Protein AF-A0A1Y4UJX5-F1 (afdb_monomer_lite)

Secondary structure (DSSP, 8-state):
----SHHHHHHHHHHHHHHHHHHHHHHHHHHHHHHHHHHHHHHHHHHHHHHHHHHHHHHHHHTTT-GGGGGGTS-EEEETTEEEEEE-TTS-B--TTT-SEEEEEEEEEETTEEEEEEEEEETT-SS-SEEEEEE-

Sequence (136 aa):
MSKKNNSSLLFLTELMGVVLIFSICAAISVNIFTNAYEKSVKSSVNTAITIESENIIQCLKYSDGNTDILSQYYNVSKENGNLILYFNENINPSNYKTSKYHAEISENKEDNISVFSINFFENEITEPVYSIKTGI

pLDDT: mean 85.87, std 9.75, range [39.72, 96.69]

Radius of gyration: 27.65 Å; chains: 1; bounding box: 65×26×90 Å

Foldseek 3Di:
DDDPDDVVVVVVVVVVVVVVVVVVVVVVVVVVVVVVVVVVLVVQQLVLVVVVVVVQVVQCVVVVNPPVSVVVQADWDADPNWTKGFAASNRHHDDPVRGQKIWTWHWDDDPNWTKIKIFIDGPVDPHGPDIDIDTD

Structure (mmCIF, N/CA/C/O backbone):
data_AF-A0A1Y4UJX5-F1
#
_entry.id   AF-A0A1Y4UJX5-F1
#
loop_
_atom_site.group_PDB
_atom_site.id
_atom_site.type_symbol
_atom_site.label_atom_id
_atom_site.label_alt_id
_atom_site.label_comp_id
_atom_site.label_asym_id
_atom_site.label_entity_id
_atom_site.label_seq_id
_atom_site.pdbx_PDB_ins_code
_atom_site.Cartn_x
_atom_site.Cartn_y
_atom_site.Cartn_z
_atom_site.occupancy
_atom_site.B_iso_or_equiv
_atom_site.auth_seq_id
_atom_site.auth_comp_id
_atom_site.auth_asym_id
_atom_site.auth_atom_id
_atom_site.pdbx_PDB_model_num
ATOM 1 N N . MET A 1 1 ? 44.897 5.233 -62.592 1.00 39.72 1 MET A N 1
ATOM 2 C CA . MET A 1 1 ? 45.135 5.511 -61.157 1.00 39.72 1 MET A CA 1
ATOM 3 C C . MET A 1 1 ? 43.780 5.797 -60.512 1.00 39.72 1 MET A C 1
ATOM 5 O O . MET A 1 1 ? 43.217 6.860 -60.735 1.00 39.72 1 MET A O 1
ATOM 9 N N . SER A 1 2 ? 43.170 4.788 -59.880 1.00 44.47 2 SER A N 1
ATOM 10 C CA . SER A 1 2 ? 41.768 4.822 -59.432 1.00 44.47 2 SER A CA 1
ATOM 11 C C . SER A 1 2 ? 41.636 5.596 -58.119 1.00 44.47 2 SER A C 1
ATOM 13 O O . SER A 1 2 ? 42.121 5.154 -57.083 1.00 44.47 2 SER A O 1
ATOM 15 N N . LYS A 1 3 ? 40.990 6.763 -58.168 1.00 51.97 3 LYS A N 1
ATOM 16 C CA . LYS A 1 3 ? 40.663 7.602 -57.008 1.00 51.97 3 LYS A CA 1
ATOM 17 C C . LYS A 1 3 ? 39.138 7.603 -56.849 1.00 51.97 3 LYS A C 1
ATOM 19 O O . LYS A 1 3 ? 38.491 8.572 -57.222 1.00 51.97 3 LYS A O 1
ATOM 24 N N . LYS A 1 4 ? 38.540 6.485 -56.406 1.00 53.88 4 LYS A N 1
ATOM 25 C CA . LYS A 1 4 ? 37.067 6.395 -56.264 1.00 53.88 4 LYS A CA 1
ATOM 26 C C . LYS A 1 4 ? 36.520 5.533 -55.109 1.00 53.88 4 LYS A C 1
ATOM 28 O O . LYS A 1 4 ? 35.361 5.161 -55.174 1.00 53.88 4 LYS A O 1
ATOM 33 N N . ASN A 1 5 ? 37.284 5.255 -54.044 1.00 54.47 5 ASN A N 1
ATOM 34 C CA . ASN A 1 5 ? 36.783 4.425 -52.922 1.00 54.47 5 ASN A CA 1
ATOM 35 C C . ASN A 1 5 ? 36.845 5.051 -51.511 1.00 54.47 5 ASN A C 1
ATOM 37 O O . ASN A 1 5 ? 36.291 4.469 -50.585 1.00 54.47 5 ASN A O 1
ATOM 41 N N . ASN A 1 6 ? 37.447 6.231 -51.310 1.00 58.50 6 ASN A N 1
ATOM 42 C CA . ASN A 1 6 ? 37.620 6.774 -49.948 1.00 58.50 6 ASN A CA 1
ATOM 43 C C . ASN A 1 6 ? 36.394 7.528 -49.397 1.00 58.50 6 ASN A C 1
ATOM 45 O O . ASN A 1 6 ? 36.201 7.545 -48.186 1.00 58.50 6 ASN A O 1
ATOM 49 N N . SER A 1 7 ? 35.554 8.135 -50.245 1.00 63.06 7 SER A N 1
ATOM 50 C CA . SER A 1 7 ? 34.386 8.909 -49.785 1.00 63.06 7 SER A CA 1
ATOM 51 C C . SER A 1 7 ? 33.249 8.022 -49.267 1.00 63.06 7 SER A C 1
ATOM 53 O O . SER A 1 7 ? 32.626 8.355 -48.266 1.00 63.06 7 SER A O 1
ATOM 55 N N . SER A 1 8 ? 33.005 6.873 -49.904 1.00 71.44 8 SER A N 1
ATOM 56 C CA . SER A 1 8 ? 31.986 5.910 -49.462 1.00 71.44 8 SER A CA 1
ATOM 57 C C . SER A 1 8 ? 32.373 5.193 -48.167 1.00 71.44 8 SER A C 1
ATOM 59 O O . SER A 1 8 ? 31.497 4.903 -47.361 1.00 71.44 8 SER A O 1
ATOM 61 N N . LEU A 1 9 ? 33.670 4.945 -47.940 1.00 72.50 9 LEU A N 1
ATOM 62 C CA . LEU A 1 9 ? 34.157 4.350 -46.693 1.00 72.50 9 LEU A CA 1
ATOM 63 C C . LEU A 1 9 ? 33.996 5.322 -45.512 1.00 72.50 9 LEU A C 1
ATOM 65 O O . LEU A 1 9 ? 33.509 4.921 -44.461 1.00 72.50 9 LEU A O 1
ATOM 69 N N . LEU A 1 10 ? 34.337 6.603 -45.714 1.00 81.50 10 LEU A N 1
ATOM 70 C CA . LEU A 1 10 ? 34.156 7.661 -44.711 1.00 81.50 10 LEU A CA 1
ATOM 71 C C . LEU A 1 10 ? 32.679 7.863 -44.350 1.00 81.50 10 LEU A C 1
ATOM 73 O O . LEU A 1 10 ? 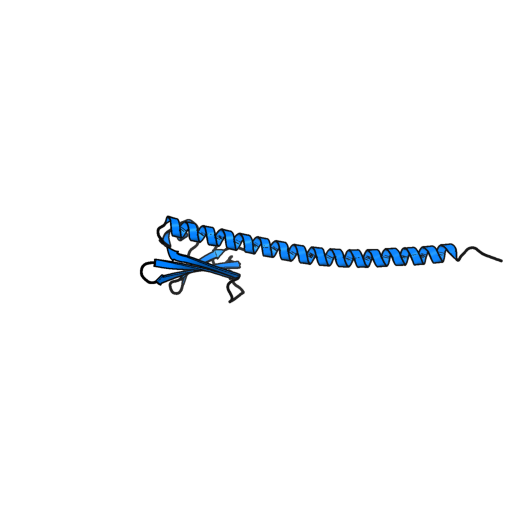32.336 7.895 -43.169 1.00 81.50 10 LEU A O 1
ATOM 77 N N . PHE A 1 11 ? 31.802 7.907 -45.355 1.00 85.25 11 PHE A N 1
ATOM 78 C CA . PHE A 1 11 ? 30.359 7.994 -45.138 1.00 85.25 11 PHE A CA 1
ATOM 79 C C . PHE A 1 11 ? 29.817 6.792 -44.353 1.00 85.25 11 PHE A C 1
ATOM 81 O O . PHE A 1 11 ? 29.014 6.958 -43.438 1.00 85.25 11 PHE A O 1
ATOM 88 N N . LEU A 1 12 ? 30.279 5.577 -44.669 1.00 87.12 12 LEU A N 1
ATOM 89 C CA . LEU A 1 12 ? 29.848 4.377 -43.957 1.00 87.12 12 LEU A CA 1
ATOM 90 C C . LEU A 1 12 ? 30.291 4.406 -42.488 1.00 87.12 12 LEU A C 1
ATOM 92 O O . LEU A 1 12 ? 29.488 4.102 -41.612 1.00 87.12 12 LEU A O 1
ATOM 96 N N . THR A 1 13 ? 31.529 4.823 -42.202 1.00 90.62 13 THR A N 1
ATOM 97 C CA . THR A 1 13 ? 32.011 4.948 -40.817 1.00 90.62 13 THR A CA 1
ATOM 98 C C . THR A 1 13 ? 31.270 6.021 -40.023 1.00 90.62 13 THR A C 1
ATOM 100 O O . THR A 1 13 ? 30.988 5.819 -38.844 1.00 90.62 13 THR A O 1
ATOM 103 N N . GLU A 1 14 ? 30.905 7.133 -40.663 1.00 89.50 14 GLU A N 1
ATOM 104 C CA . GLU A 1 14 ? 30.120 8.199 -40.039 1.00 89.50 14 GLU A CA 1
ATOM 105 C C . GLU A 1 14 ? 28.698 7.722 -39.728 1.00 89.50 14 GLU A C 1
ATOM 107 O O . GLU A 1 14 ? 28.231 7.858 -38.598 1.00 89.50 14 GLU A O 1
ATOM 112 N N . LEU A 1 15 ? 28.046 7.063 -40.689 1.00 92.50 15 LEU A N 1
ATOM 113 C CA . LEU A 1 15 ? 26.723 6.476 -40.496 1.00 92.50 15 LEU A CA 1
ATOM 114 C C . LEU A 1 15 ? 26.728 5.429 -39.374 1.00 92.50 15 LEU A C 1
ATOM 116 O O . LEU A 1 15 ? 25.836 5.433 -38.530 1.00 92.50 15 LEU A O 1
ATOM 120 N N . MET A 1 16 ? 27.745 4.563 -39.322 1.00 92.75 16 MET A N 1
ATOM 121 C CA . MET A 1 16 ? 27.905 3.593 -38.233 1.00 92.75 16 MET A CA 1
ATOM 122 C C . MET A 1 16 ? 28.066 4.285 -36.875 1.00 92.75 16 MET A C 1
ATOM 124 O O . MET A 1 16 ? 27.450 3.854 -35.902 1.00 92.75 16 MET A O 1
ATOM 128 N N . GLY A 1 17 ? 28.840 5.373 -36.810 1.00 92.12 17 GLY A N 1
ATOM 129 C CA . GLY A 1 17 ? 28.982 6.187 -35.601 1.00 92.12 17 GLY A CA 1
ATOM 130 C C . GLY A 1 17 ? 27.656 6.801 -35.145 1.00 92.12 17 GLY A C 1
ATOM 131 O O . GLY A 1 17 ? 27.304 6.700 -33.971 1.00 92.12 17 GLY A O 1
ATOM 132 N N . VAL A 1 18 ? 26.879 7.368 -36.072 1.00 95.31 18 VAL A N 1
ATOM 133 C CA . VAL A 1 18 ? 25.554 7.944 -35.783 1.00 95.31 18 VAL A CA 1
ATOM 134 C C . VAL A 1 18 ? 24.580 6.878 -35.286 1.00 95.31 18 VAL A C 1
ATOM 136 O O . VAL A 1 18 ? 23.908 7.089 -34.278 1.00 95.31 18 VAL A O 1
ATOM 139 N N . VAL A 1 19 ? 24.525 5.717 -35.944 1.00 95.12 19 VAL A N 1
ATOM 140 C CA . VAL A 1 19 ? 23.659 4.603 -35.527 1.00 95.12 19 VAL A CA 1
ATOM 141 C C . VAL A 1 19 ? 24.060 4.086 -34.145 1.00 95.12 19 VAL A C 1
ATOM 143 O O . VAL A 1 19 ? 23.189 3.793 -33.329 1.00 95.12 19 VAL A O 1
ATOM 146 N N . LEU A 1 20 ? 25.359 4.021 -33.846 1.00 95.81 20 LEU A N 1
ATOM 147 C CA . LEU A 1 20 ? 25.856 3.592 -32.542 1.00 95.81 20 LEU A CA 1
ATOM 148 C C . LEU A 1 20 ? 25.460 4.572 -31.432 1.00 95.81 20 LEU A C 1
ATOM 150 O O . LEU A 1 20 ? 24.930 4.148 -30.406 1.00 95.81 20 LEU A O 1
ATOM 154 N N . ILE A 1 21 ? 25.640 5.877 -31.651 1.00 95.69 21 ILE A N 1
ATOM 155 C CA . ILE A 1 21 ? 25.206 6.909 -30.697 1.00 95.69 21 ILE A CA 1
ATOM 156 C C . ILE A 1 21 ? 23.688 6.846 -30.507 1.00 95.69 21 ILE A C 1
ATOM 158 O O . ILE A 1 21 ? 23.214 6.826 -29.373 1.00 95.69 21 ILE A O 1
ATOM 162 N N . PHE A 1 22 ? 22.926 6.739 -31.597 1.00 95.88 22 PHE A N 1
ATOM 163 C CA . PHE A 1 22 ? 21.471 6.626 -31.537 1.00 95.88 22 PHE A CA 1
ATOM 164 C C . PHE A 1 22 ? 21.023 5.389 -30.749 1.00 95.88 22 PHE A C 1
ATOM 166 O O . PHE A 1 22 ? 20.137 5.488 -29.903 1.00 95.88 22 PHE A O 1
ATOM 173 N N . SER A 1 23 ? 21.675 4.242 -30.960 1.00 96.69 23 SER A N 1
ATOM 174 C CA . SER A 1 23 ? 21.393 3.009 -30.222 1.00 96.69 23 SER A CA 1
ATOM 175 C C . SER A 1 23 ? 21.677 3.151 -28.725 1.00 96.69 23 SER A C 1
ATOM 177 O O . SER A 1 23 ? 20.896 2.658 -27.911 1.00 96.69 23 SER A O 1
ATOM 179 N N . ILE A 1 24 ? 22.767 3.824 -28.345 1.00 96.06 24 ILE A N 1
ATOM 180 C CA . ILE A 1 24 ? 23.099 4.082 -26.936 1.00 96.06 24 ILE A CA 1
ATOM 181 C C . ILE A 1 24 ? 22.053 5.007 -26.311 1.00 96.06 24 ILE A C 1
ATOM 183 O O . ILE A 1 24 ? 21.523 4.703 -25.243 1.00 96.06 24 ILE A O 1
ATOM 187 N N . CYS A 1 25 ? 21.709 6.106 -26.987 1.00 95.25 25 CYS A N 1
ATOM 188 C CA . CYS A 1 25 ? 20.676 7.028 -26.521 1.00 95.25 25 CYS A CA 1
ATOM 189 C C . CYS A 1 25 ? 19.327 6.320 -26.347 1.00 95.25 25 CYS A C 1
ATOM 191 O O . CYS A 1 25 ? 18.702 6.474 -25.302 1.00 95.25 25 CYS A O 1
ATOM 193 N N . ALA A 1 26 ? 18.914 5.491 -27.310 1.00 95.62 26 ALA A N 1
ATOM 194 C CA . ALA A 1 26 ? 17.678 4.718 -27.222 1.00 95.62 26 ALA A CA 1
ATOM 195 C C . ALA A 1 26 ? 17.679 3.774 -26.008 1.00 95.62 26 ALA A C 1
ATOM 197 O O . ALA A 1 26 ? 16.710 3.748 -25.250 1.00 95.62 26 ALA A O 1
ATOM 198 N N . ALA A 1 27 ? 18.778 3.050 -25.772 1.00 95.38 27 ALA A N 1
ATOM 199 C CA . ALA A 1 27 ? 18.902 2.166 -24.615 1.00 95.38 27 ALA A CA 1
ATOM 200 C C . ALA A 1 27 ? 18.810 2.933 -23.284 1.00 95.38 27 ALA A C 1
ATOM 202 O O . ALA A 1 27 ? 18.128 2.490 -22.358 1.00 95.38 27 ALA A O 1
ATOM 203 N N . ILE A 1 28 ? 19.449 4.102 -23.186 1.00 95.06 28 ILE A N 1
ATOM 204 C CA . ILE A 1 28 ? 19.371 4.964 -21.998 1.00 95.06 28 ILE A CA 1
ATOM 205 C C . ILE A 1 28 ? 17.934 5.453 -21.788 1.00 95.06 28 ILE A C 1
ATOM 207 O O . ILE A 1 28 ? 17.410 5.354 -20.679 1.00 95.06 28 ILE A O 1
ATOM 211 N N . SER A 1 29 ? 17.274 5.939 -22.841 1.00 93.75 29 SER A N 1
ATOM 212 C CA . SER A 1 29 ? 15.899 6.436 -22.762 1.00 93.75 29 SER A CA 1
ATOM 213 C C . SER A 1 29 ? 14.913 5.358 -22.320 1.00 93.75 29 SER A C 1
ATOM 215 O O . SER A 1 29 ? 14.072 5.637 -21.471 1.00 93.75 29 SER A O 1
ATOM 217 N N . VAL A 1 30 ? 15.038 4.128 -22.831 1.00 94.94 30 VAL A N 1
ATOM 218 C CA . VAL A 1 30 ? 14.192 3.002 -22.404 1.00 94.94 30 VAL A CA 1
ATOM 219 C C . VAL A 1 30 ? 14.397 2.699 -20.921 1.00 94.94 30 VAL A C 1
ATOM 221 O O . VAL A 1 30 ? 13.420 2.585 -20.191 1.00 94.94 30 VAL A O 1
ATOM 224 N N . ASN A 1 31 ? 15.643 2.650 -20.442 1.00 94.31 31 ASN A N 1
ATOM 225 C CA . ASN A 1 31 ? 15.917 2.420 -19.020 1.00 94.31 31 ASN A CA 1
ATOM 226 C C . ASN A 1 31 ? 15.339 3.525 -18.126 1.00 94.31 31 ASN A C 1
ATOM 228 O O . ASN A 1 31 ? 14.721 3.239 -17.103 1.00 94.31 31 ASN A O 1
ATOM 232 N N . ILE A 1 32 ? 15.512 4.794 -18.511 1.00 94.62 32 ILE A N 1
ATOM 233 C CA . ILE A 1 32 ? 14.935 5.926 -17.774 1.00 94.62 32 ILE A CA 1
ATOM 234 C C . ILE A 1 32 ? 13.409 5.823 -17.753 1.00 94.62 32 ILE A C 1
ATOM 236 O O . ILE A 1 32 ? 12.807 6.018 -16.699 1.00 94.62 32 ILE A O 1
ATOM 240 N N . PHE A 1 33 ? 12.789 5.496 -18.888 1.00 94.94 33 PHE A N 1
ATOM 241 C CA . PHE A 1 33 ? 11.342 5.364 -18.995 1.00 94.94 33 PHE A CA 1
ATOM 242 C C . PHE A 1 33 ? 10.801 4.230 -18.120 1.00 94.94 33 PHE A C 1
ATOM 244 O O . PHE A 1 33 ? 9.874 4.465 -17.353 1.00 94.94 33 PHE A O 1
ATOM 251 N N . THR A 1 34 ? 11.403 3.040 -18.168 1.00 94.06 34 THR A N 1
ATOM 252 C CA . THR A 1 34 ? 10.993 1.905 -17.327 1.00 94.06 34 THR A CA 1
ATOM 253 C C . THR A 1 34 ? 11.101 2.251 -15.844 1.00 94.06 34 THR A C 1
ATOM 255 O O . THR A 1 34 ? 10.139 2.082 -15.100 1.00 94.06 34 THR A O 1
ATOM 258 N N . ASN A 1 35 ? 12.217 2.851 -15.424 1.00 91.50 35 ASN A N 1
ATOM 259 C CA . ASN A 1 35 ? 12.404 3.277 -14.036 1.00 91.50 35 ASN A CA 1
ATOM 260 C C . ASN A 1 35 ? 11.389 4.350 -13.609 1.00 91.50 35 ASN A C 1
ATOM 262 O O . ASN A 1 35 ? 10.899 4.343 -12.479 1.00 91.50 35 ASN A O 1
ATOM 266 N N . ALA A 1 36 ? 11.084 5.305 -14.490 1.00 90.00 36 ALA A N 1
ATOM 267 C CA . ALA A 1 36 ? 10.081 6.330 -14.223 1.00 90.00 36 ALA A CA 1
ATOM 268 C C . ALA A 1 36 ? 8.672 5.727 -14.133 1.00 90.00 36 ALA A C 1
ATOM 270 O O . ALA A 1 36 ? 7.899 6.116 -13.259 1.00 90.00 36 ALA A O 1
ATOM 271 N N . TYR A 1 37 ? 8.358 4.756 -14.989 1.00 90.56 37 TYR A N 1
ATOM 272 C CA . TYR A 1 37 ? 7.089 4.040 -14.981 1.00 90.56 37 TYR A CA 1
ATOM 273 C C . TYR A 1 37 ? 6.893 3.254 -13.681 1.00 90.56 37 TYR A C 1
ATOM 275 O O . TYR A 1 37 ? 5.878 3.435 -13.013 1.00 90.56 37 TYR A O 1
ATOM 283 N N . GLU A 1 38 ? 7.885 2.469 -13.254 1.00 87.44 38 GLU A N 1
ATOM 284 C CA . GLU A 1 38 ? 7.835 1.737 -11.981 1.00 87.44 38 GLU A CA 1
ATOM 285 C C . GLU A 1 38 ? 7.639 2.677 -10.785 1.00 87.44 38 GLU A C 1
ATOM 287 O O . GLU A 1 38 ? 6.797 2.431 -9.917 1.00 87.44 38 GLU A O 1
ATOM 292 N N . LYS A 1 39 ? 8.360 3.808 -10.765 1.00 87.31 39 LYS A N 1
ATOM 293 C CA . LYS A 1 39 ? 8.168 4.847 -9.743 1.00 87.31 39 LYS A CA 1
ATOM 294 C C . LYS A 1 39 ? 6.766 5.443 -9.783 1.00 87.31 39 LYS A C 1
ATOM 296 O O . LYS A 1 39 ? 6.189 5.671 -8.724 1.00 87.31 39 LYS A O 1
ATOM 301 N N . SER A 1 40 ? 6.220 5.689 -10.972 1.00 87.88 40 SER A N 1
ATOM 302 C CA . SER A 1 40 ? 4.864 6.213 -11.131 1.00 87.88 40 SER A CA 1
ATOM 303 C C . SER A 1 40 ? 3.832 5.241 -10.572 1.00 87.88 40 SER A C 1
ATOM 305 O O . SER A 1 40 ? 2.980 5.660 -9.798 1.00 87.88 40 SER A O 1
ATOM 307 N N . VAL A 1 41 ? 3.934 3.949 -10.900 1.00 85.88 41 VAL A N 1
ATOM 308 C CA . VAL A 1 41 ? 3.026 2.913 -10.384 1.00 85.88 41 VAL A CA 1
ATOM 309 C C . VAL A 1 41 ? 3.097 2.850 -8.860 1.00 85.88 41 VAL A C 1
ATOM 311 O O . VAL A 1 41 ? 2.065 2.918 -8.193 1.00 85.88 41 VAL A O 1
ATOM 314 N N . LYS A 1 42 ? 4.307 2.816 -8.287 1.00 85.06 42 LYS A N 1
ATOM 315 C CA . LYS A 1 42 ? 4.484 2.816 -6.828 1.00 85.06 42 LYS A CA 1
ATOM 316 C C . LYS A 1 42 ? 3.921 4.081 -6.176 1.00 85.06 42 LYS A C 1
ATOM 318 O O . LYS A 1 42 ? 3.290 4.004 -5.126 1.00 85.06 42 LYS A O 1
ATOM 323 N N . SER A 1 43 ? 4.110 5.241 -6.805 1.00 86.62 43 SER A N 1
ATOM 324 C CA . SER A 1 43 ? 3.538 6.501 -6.330 1.00 86.62 43 SER A CA 1
ATOM 325 C C . SER A 1 43 ? 2.012 6.463 -6.340 1.00 86.62 43 SER A C 1
ATOM 327 O O . SER A 1 43 ? 1.405 6.893 -5.367 1.00 86.62 43 SER A O 1
ATOM 329 N N . SER A 1 44 ? 1.391 5.938 -7.399 1.00 88.19 44 SER A N 1
ATOM 330 C CA . SER A 1 44 ? -0.066 5.811 -7.489 1.00 88.19 44 SER A CA 1
ATOM 331 C C . SER A 1 44 ? -0.631 4.915 -6.387 1.00 88.19 44 SER A C 1
ATOM 333 O O . SER A 1 44 ? -1.623 5.285 -5.762 1.00 88.19 44 SER A O 1
ATOM 335 N N . VAL A 1 45 ? 0.025 3.786 -6.099 1.00 89.00 45 VAL A N 1
ATOM 336 C CA . VAL A 1 45 ? -0.361 2.896 -4.991 1.00 89.00 45 VAL A CA 1
ATOM 337 C C . VAL A 1 45 ? -0.242 3.614 -3.646 1.00 89.00 45 VAL A C 1
ATOM 339 O O . VAL A 1 45 ? -1.188 3.601 -2.866 1.00 89.00 45 VAL A O 1
ATOM 342 N N . ASN A 1 46 ? 0.868 4.313 -3.392 1.00 87.38 46 ASN A N 1
ATOM 343 C CA . ASN A 1 46 ? 1.040 5.079 -2.154 1.00 87.38 46 ASN A CA 1
ATOM 344 C C . ASN A 1 46 ? -0.023 6.175 -1.993 1.00 87.38 46 ASN A C 1
ATOM 346 O O . ASN A 1 46 ? -0.557 6.350 -0.903 1.00 87.38 46 ASN A O 1
ATOM 350 N N . THR A 1 47 ? -0.367 6.889 -3.070 1.00 90.69 47 THR A N 1
ATOM 351 C CA . THR A 1 47 ? -1.452 7.879 -3.046 1.00 90.69 47 THR A CA 1
ATOM 352 C C . THR A 1 47 ? -2.791 7.229 -2.706 1.00 90.69 47 THR A C 1
ATOM 354 O O . THR A 1 47 ? -3.522 7.765 -1.878 1.00 90.69 47 THR A O 1
ATOM 357 N N . ALA A 1 48 ? -3.099 6.066 -3.286 1.00 91.75 48 ALA A N 1
ATOM 358 C CA . ALA A 1 48 ? -4.316 5.327 -2.964 1.00 91.75 48 ALA A CA 1
ATOM 359 C C . ALA A 1 48 ? -4.346 4.886 -1.489 1.00 91.75 48 ALA A C 1
ATOM 361 O O . ALA A 1 48 ? -5.360 5.075 -0.827 1.00 91.75 48 ALA A O 1
ATOM 362 N N . ILE A 1 49 ? -3.224 4.400 -0.945 1.00 92.31 49 ILE A N 1
ATOM 363 C CA . ILE A 1 49 ? -3.093 4.049 0.480 1.00 92.31 49 ILE A CA 1
ATOM 364 C C . ILE A 1 49 ? -3.352 5.262 1.382 1.00 92.31 49 ILE A C 1
ATOM 366 O O . ILE A 1 49 ? -4.066 5.148 2.379 1.00 92.31 49 ILE A O 1
ATOM 370 N N . THR A 1 50 ? -2.788 6.428 1.052 1.00 90.38 50 THR A N 1
ATOM 371 C CA . THR A 1 50 ? -3.006 7.653 1.835 1.00 90.38 50 THR A CA 1
ATOM 372 C C . THR A 1 50 ? -4.473 8.072 1.814 1.00 90.38 50 THR A C 1
ATOM 374 O O . THR A 1 50 ? -5.046 8.297 2.876 1.00 90.38 50 THR A O 1
ATOM 377 N N . ILE A 1 51 ? -5.094 8.114 0.630 1.00 92.44 51 ILE A N 1
ATOM 378 C CA . ILE A 1 51 ? -6.517 8.455 0.486 1.00 92.44 51 ILE A CA 1
ATOM 379 C C . ILE A 1 51 ? -7.379 7.481 1.293 1.00 92.44 51 ILE A C 1
ATOM 381 O O . ILE A 1 51 ? -8.274 7.903 2.019 1.00 92.44 51 ILE A O 1
ATOM 385 N N . GLU A 1 52 ? -7.087 6.184 1.223 1.00 93.38 52 GLU A N 1
ATOM 386 C CA . GLU A 1 52 ? -7.889 5.185 1.923 1.00 93.38 52 GLU A CA 1
ATOM 387 C C . GLU A 1 52 ? -7.709 5.244 3.441 1.00 93.38 52 GLU A C 1
ATOM 389 O O . GLU A 1 52 ? -8.673 5.123 4.197 1.00 93.38 52 GLU A O 1
ATOM 394 N N . SER A 1 53 ? -6.496 5.537 3.907 1.00 91.19 53 SER A N 1
ATOM 395 C CA . SER A 1 53 ? -6.242 5.819 5.322 1.00 91.19 53 SER A CA 1
ATOM 396 C C . SER A 1 53 ? -7.067 7.013 5.808 1.00 91.19 53 SER A C 1
ATOM 398 O O . SER A 1 53 ? -7.660 6.963 6.885 1.00 91.19 53 SER A O 1
ATOM 400 N N . GLU A 1 54 ? -7.154 8.079 5.008 1.00 90.50 54 GLU A N 1
ATOM 401 C CA . GLU A 1 54 ? -7.995 9.237 5.315 1.00 90.50 54 GLU A CA 1
ATOM 402 C C . G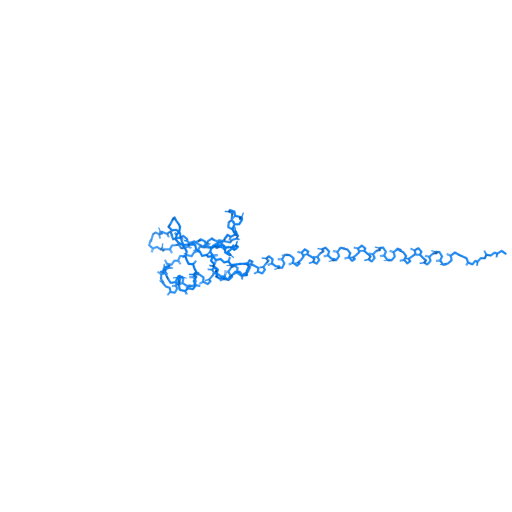LU A 1 54 ? -9.488 8.887 5.301 1.00 90.50 54 GLU A C 1
ATOM 404 O O . GLU A 1 54 ? -10.213 9.329 6.193 1.00 90.50 54 GLU A O 1
ATOM 409 N N . ASN A 1 55 ? -9.947 8.058 4.361 1.00 91.38 55 ASN A N 1
ATOM 410 C CA . ASN A 1 55 ? -11.331 7.578 4.315 1.00 91.38 55 ASN A CA 1
ATOM 411 C C . ASN A 1 55 ? -11.696 6.801 5.587 1.00 91.38 55 ASN A C 1
ATOM 413 O O . ASN A 1 55 ? -12.758 7.031 6.172 1.00 91.38 55 ASN A O 1
ATOM 417 N N . ILE A 1 56 ? -10.805 5.924 6.059 1.00 90.81 56 ILE A N 1
ATOM 418 C CA . ILE A 1 56 ? -10.982 5.186 7.317 1.00 90.81 56 ILE A CA 1
ATOM 419 C C . ILE A 1 56 ? -11.057 6.161 8.499 1.00 90.81 56 ILE A C 1
ATOM 421 O O . ILE A 1 56 ? -11.968 6.056 9.320 1.00 90.81 56 ILE A O 1
ATOM 425 N N . ILE A 1 57 ? -10.155 7.147 8.569 1.00 90.06 57 ILE A N 1
ATOM 426 C CA . ILE A 1 57 ? -10.182 8.185 9.614 1.00 90.06 57 ILE A CA 1
ATOM 427 C C . ILE A 1 57 ? -11.499 8.949 9.592 1.00 90.06 57 ILE A C 1
ATOM 429 O O . ILE A 1 57 ? -12.076 9.200 10.647 1.00 90.06 57 ILE A O 1
ATOM 433 N N . GLN A 1 58 ? -11.973 9.344 8.414 1.00 88.94 58 GLN A N 1
ATOM 434 C CA . GLN A 1 58 ? -13.234 10.061 8.280 1.00 88.94 58 GLN A CA 1
ATOM 435 C C . GLN A 1 58 ? -14.399 9.197 8.763 1.00 88.94 58 GLN A C 1
ATOM 437 O O . GLN A 1 58 ? -15.206 9.681 9.551 1.00 88.94 58 GLN A O 1
ATOM 442 N N . CYS A 1 59 ? -14.451 7.915 8.390 1.00 89.19 59 CYS A N 1
ATOM 443 C CA . CYS A 1 59 ? -15.466 6.986 8.893 1.00 89.19 59 CYS A CA 1
ATOM 444 C C . CYS A 1 59 ? -15.442 6.881 10.424 1.00 89.19 59 CYS A C 1
ATOM 446 O O . CYS A 1 59 ? -16.492 6.937 11.064 1.00 89.19 59 CYS A O 1
ATOM 448 N N . LEU A 1 60 ? -14.253 6.784 11.024 1.00 88.25 60 LEU A N 1
ATOM 449 C CA . LEU A 1 60 ? -14.101 6.758 12.478 1.00 88.25 60 LEU A CA 1
ATOM 450 C C . LEU A 1 60 ? -14.546 8.082 13.117 1.00 88.25 60 LEU A C 1
ATOM 452 O O . LEU A 1 60 ? -15.287 8.067 14.092 1.00 88.25 60 LEU A O 1
ATOM 456 N N . LYS A 1 61 ? -14.177 9.231 12.542 1.00 88.00 61 LYS A N 1
ATOM 457 C CA . LYS A 1 61 ? -14.587 10.555 13.039 1.00 88.00 61 LYS A CA 1
ATOM 458 C C . LYS A 1 61 ? -16.096 10.774 12.964 1.00 88.00 61 LYS A C 1
ATOM 460 O O . LYS A 1 61 ? -16.673 11.287 13.909 1.00 88.00 61 LYS A O 1
ATOM 465 N N . TYR A 1 62 ? -16.743 10.374 11.869 1.00 87.56 62 TYR A N 1
ATOM 466 C CA . TYR A 1 62 ? -18.200 10.496 11.721 1.00 87.56 62 TYR A CA 1
ATOM 467 C C . TYR A 1 62 ? -18.989 9.547 12.627 1.00 87.56 62 TYR A C 1
ATOM 469 O O . TYR A 1 62 ? -20.192 9.729 12.797 1.00 87.56 62 TYR A O 1
ATOM 477 N N . SER A 1 63 ? -18.334 8.526 13.174 1.00 85.62 63 SER A N 1
ATOM 478 C CA . SER A 1 63 ? -18.950 7.511 14.026 1.00 85.62 63 SER A CA 1
ATOM 479 C C . SER A 1 63 ? -18.545 7.637 15.496 1.00 85.62 63 SER A C 1
ATOM 481 O O . SER A 1 63 ? -18.756 6.693 16.255 1.00 85.62 63 SER A O 1
ATOM 483 N N . ASP A 1 64 ? -17.952 8.771 15.891 1.00 83.75 64 ASP A N 1
ATOM 484 C CA . ASP A 1 64 ? -17.415 9.022 17.237 1.00 83.75 64 ASP A CA 1
ATOM 485 C C . ASP A 1 64 ? -16.492 7.887 17.729 1.00 83.75 64 ASP A C 1
ATOM 487 O O . ASP A 1 64 ? -16.537 7.457 18.881 1.00 83.75 64 ASP A O 1
ATOM 491 N N . GLY A 1 65 ? -15.663 7.355 16.823 1.00 79.81 65 GLY A N 1
ATOM 492 C CA . GLY A 1 65 ? -14.714 6.278 17.107 1.00 79.81 65 GLY A CA 1
ATOM 493 C C . GLY A 1 65 ? -15.320 4.872 17.094 1.00 79.81 65 GLY A C 1
ATOM 494 O O . GLY A 1 65 ? -14.633 3.909 17.437 1.00 79.81 65 GLY A O 1
ATOM 495 N N . ASN A 1 66 ? -16.580 4.704 16.679 1.00 83.88 66 ASN A N 1
ATOM 496 C CA . ASN A 1 66 ? -17.196 3.385 16.585 1.00 83.88 66 ASN A CA 1
ATOM 497 C C . ASN A 1 66 ? -16.627 2.574 15.407 1.00 83.88 66 ASN A C 1
ATOM 499 O O . ASN A 1 66 ? -17.061 2.680 14.258 1.00 83.88 66 ASN A O 1
ATOM 503 N N . THR A 1 67 ? -15.688 1.686 15.726 1.00 83.62 67 THR A N 1
ATOM 504 C CA . THR A 1 67 ? -15.013 0.809 14.760 1.00 83.62 67 THR A CA 1
ATOM 505 C C . THR A 1 67 ? -15.936 -0.201 14.074 1.00 83.62 67 THR A C 1
ATOM 507 O O . THR A 1 67 ? -15.605 -0.675 12.986 1.00 83.62 67 THR A O 1
ATOM 510 N N . ASP A 1 68 ? -17.116 -0.500 14.628 1.00 84.81 68 ASP A N 1
ATOM 511 C CA . ASP A 1 68 ? -18.047 -1.448 14.013 1.00 84.81 68 ASP A CA 1
ATOM 512 C C . ASP A 1 68 ? -18.648 -0.898 12.708 1.00 84.81 68 ASP A C 1
ATOM 514 O O . ASP A 1 68 ? -19.039 -1.684 11.842 1.00 84.81 68 ASP A O 1
ATOM 518 N N . ILE A 1 69 ? -18.651 0.427 12.492 1.00 85.75 69 ILE A N 1
ATOM 519 C CA . ILE A 1 69 ? -19.128 1.015 11.230 1.00 85.75 69 ILE A CA 1
ATOM 520 C C . ILE A 1 69 ? -18.258 0.610 10.036 1.00 85.75 69 ILE A C 1
ATOM 522 O O . ILE A 1 69 ? -18.753 0.498 8.915 1.00 85.75 69 ILE A O 1
ATOM 526 N N . LEU A 1 70 ? -16.974 0.323 10.274 1.00 86.25 70 LEU A N 1
ATOM 527 C CA . LEU A 1 70 ? -16.048 -0.105 9.227 1.00 86.25 70 LEU A CA 1
ATOM 528 C C . LEU A 1 70 ? -16.453 -1.461 8.639 1.00 86.25 70 LEU A C 1
ATOM 530 O O . LEU A 1 70 ? -16.214 -1.702 7.462 1.00 86.25 70 LEU A O 1
ATOM 534 N N . SER A 1 71 ? -17.149 -2.314 9.396 1.00 85.38 71 SER A N 1
ATOM 535 C CA . SER A 1 71 ? -17.646 -3.603 8.888 1.00 85.38 71 SER A CA 1
ATOM 536 C C . SER A 1 71 ? -18.698 -3.474 7.781 1.00 85.38 71 SER A C 1
ATOM 538 O O . SER A 1 71 ? -18.943 -4.433 7.054 1.00 85.38 71 SER A O 1
ATOM 540 N N . GLN A 1 72 ? -19.307 -2.293 7.622 1.00 86.44 72 GLN A N 1
ATOM 541 C CA . GLN A 1 72 ? -20.278 -2.027 6.557 1.00 86.44 72 GLN A CA 1
ATOM 542 C C . GLN A 1 72 ? -19.608 -1.759 5.205 1.00 86.44 72 GLN A C 1
ATOM 544 O O . GLN A 1 72 ? -20.222 -1.980 4.163 1.00 86.44 72 GLN A O 1
ATOM 549 N N . TYR A 1 73 ? -18.361 -1.285 5.224 1.00 85.19 73 TYR A N 1
ATOM 550 C CA . TYR A 1 73 ? -17.613 -0.874 4.032 1.00 85.19 73 TYR A CA 1
ATOM 551 C C . TYR A 1 73 ? -16.434 -1.804 3.731 1.00 85.19 73 TYR A C 1
ATOM 553 O O . TYR A 1 73 ? -15.996 -1.900 2.586 1.00 85.19 73 TYR A O 1
ATOM 561 N N . TYR A 1 74 ? -15.943 -2.518 4.746 1.00 88.31 74 TYR A N 1
ATOM 562 C CA . TYR A 1 74 ? -14.741 -3.334 4.675 1.00 88.31 74 TYR A CA 1
ATOM 563 C C . TYR A 1 74 ? -14.971 -4.731 5.246 1.00 88.31 74 TYR A C 1
ATOM 565 O O . TYR A 1 74 ? -15.724 -4.931 6.199 1.00 88.31 74 TYR A O 1
ATOM 573 N N . ASN A 1 75 ? -14.221 -5.701 4.722 1.00 85.50 75 ASN A N 1
ATOM 574 C CA . ASN A 1 75 ? -14.082 -6.999 5.372 1.00 85.50 75 ASN A CA 1
ATOM 575 C C . ASN A 1 75 ? -13.139 -6.868 6.568 1.00 85.50 75 ASN A C 1
ATOM 577 O O . ASN A 1 75 ? -11.919 -6.970 6.433 1.00 85.50 75 ASN A O 1
ATOM 581 N N . VAL A 1 76 ? -13.731 -6.630 7.734 1.00 86.81 76 VAL A N 1
ATOM 582 C CA . VAL A 1 76 ? -13.019 -6.500 9.004 1.00 86.81 76 VAL A CA 1
ATOM 583 C C . VAL A 1 76 ? -12.696 -7.879 9.569 1.00 86.81 76 VAL A C 1
ATOM 585 O O . VAL A 1 76 ? -13.576 -8.728 9.708 1.00 86.81 76 VAL A O 1
ATOM 588 N N . SER A 1 77 ? -11.448 -8.081 9.976 1.00 87.25 77 SER A N 1
ATOM 589 C CA . SER A 1 77 ? -11.048 -9.157 10.888 1.00 87.25 77 SER A CA 1
ATOM 590 C C . SER A 1 77 ? -10.532 -8.547 12.187 1.00 87.25 77 SER A C 1
ATOM 592 O O . SER A 1 77 ? -9.908 -7.494 12.164 1.00 87.25 77 SER A O 1
ATOM 594 N N . LYS A 1 78 ? -10.830 -9.158 13.335 1.00 84.94 78 LYS A N 1
ATOM 595 C CA . LYS A 1 78 ? -10.307 -8.710 14.635 1.00 84.94 78 LYS A CA 1
ATOM 596 C C . LYS A 1 78 ? -9.222 -9.691 15.067 1.00 84.94 78 LYS A C 1
ATOM 598 O O . LYS A 1 78 ? -9.529 -10.851 15.329 1.00 84.94 78 LYS A O 1
ATOM 603 N N . GLU A 1 79 ? -7.979 -9.231 15.152 1.00 83.38 79 GLU A N 1
ATOM 604 C CA . GLU A 1 79 ? -6.835 -10.027 15.610 1.00 83.38 79 GLU A CA 1
ATOM 605 C C . GLU A 1 79 ? -6.106 -9.280 16.728 1.00 83.38 79 GLU A C 1
ATOM 607 O O . GLU A 1 79 ? -5.819 -8.093 16.608 1.00 83.38 79 GLU A O 1
ATOM 612 N N . ASN A 1 80 ? -5.832 -9.956 17.848 1.00 75.25 80 ASN A N 1
ATOM 613 C CA . ASN A 1 80 ? -5.114 -9.395 19.004 1.00 75.25 80 ASN A CA 1
ATOM 614 C C . ASN A 1 80 ? -5.649 -8.043 19.534 1.00 75.25 80 ASN A C 1
ATOM 616 O O . ASN A 1 80 ? -4.903 -7.275 20.132 1.00 75.25 80 ASN A O 1
ATOM 620 N N . GLY A 1 81 ? -6.941 -7.756 19.346 1.00 77.62 81 GLY A N 1
ATOM 621 C CA . GLY A 1 81 ? -7.561 -6.486 19.750 1.00 77.62 81 GLY A CA 1
ATOM 622 C C . GLY A 1 81 ? -7.454 -5.361 18.714 1.00 77.62 81 GLY A C 1
ATOM 623 O O . GLY A 1 81 ? -8.097 -4.331 18.893 1.00 77.62 81 GLY A O 1
ATOM 624 N N . ASN A 1 82 ? -6.734 -5.580 17.612 1.00 84.94 82 ASN A N 1
ATOM 625 C CA . ASN A 1 82 ? -6.669 -4.673 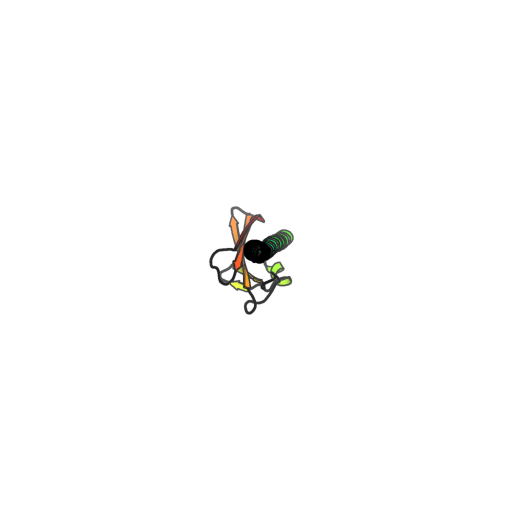16.471 1.00 84.94 82 ASN A CA 1
ATOM 626 C C . ASN A 1 82 ? -7.724 -5.053 15.423 1.00 84.94 82 ASN A C 1
ATOM 628 O O . ASN A 1 82 ? -8.056 -6.231 15.246 1.00 84.94 82 ASN A O 1
ATOM 632 N N . LEU A 1 83 ? -8.243 -4.058 14.701 1.00 89.38 83 LEU A N 1
ATOM 633 C CA . LEU A 1 83 ? -9.016 -4.301 13.484 1.00 89.38 83 LEU A CA 1
ATOM 634 C C . LEU A 1 83 ? -8.067 -4.393 12.291 1.00 89.38 83 LEU A C 1
ATOM 636 O O . LEU A 1 83 ? -7.252 -3.503 12.081 1.00 89.38 83 LEU A O 1
ATOM 640 N N . ILE A 1 84 ? -8.225 -5.434 11.484 1.00 91.44 84 ILE A N 1
ATOM 641 C CA . ILE A 1 84 ? -7.498 -5.647 10.239 1.00 91.44 84 ILE A CA 1
ATOM 642 C C . ILE A 1 84 ? -8.471 -5.515 9.073 1.00 91.44 84 ILE A C 1
ATOM 644 O O . ILE A 1 84 ? -9.497 -6.199 9.020 1.00 91.44 84 ILE A O 1
ATOM 648 N N . LEU A 1 85 ? -8.138 -4.635 8.133 1.00 92.12 85 LEU A N 1
ATOM 649 C CA . LEU A 1 85 ? -8.835 -4.457 6.863 1.00 92.12 85 LEU A CA 1
ATOM 650 C C . LEU A 1 85 ? -7.945 -4.967 5.732 1.00 92.12 85 LEU A C 1
ATOM 652 O O . LEU A 1 85 ? -6.757 -4.662 5.701 1.00 92.12 85 LEU A O 1
ATOM 656 N N . TYR A 1 86 ? -8.504 -5.716 4.788 1.00 92.12 86 TYR A N 1
ATOM 657 C CA . TYR A 1 86 ? -7.738 -6.319 3.697 1.00 92.12 86 TYR A CA 1
ATOM 658 C C . TYR A 1 86 ? -7.999 -5.638 2.358 1.00 92.12 86 TYR A C 1
ATOM 660 O O . TYR A 1 86 ? -9.149 -5.400 1.992 1.00 92.12 86 TYR A O 1
ATOM 668 N N . PHE A 1 87 ? -6.944 -5.436 1.568 1.00 92.25 87 PHE A N 1
ATOM 669 C CA . PHE A 1 87 ? -7.005 -4.753 0.278 1.00 92.25 87 PHE A CA 1
ATOM 670 C C . PHE A 1 87 ? -6.273 -5.526 -0.823 1.00 92.25 87 PHE A C 1
ATOM 672 O O . PHE A 1 87 ? -5.248 -6.174 -0.589 1.00 92.25 87 PHE A O 1
ATOM 679 N N . ASN A 1 88 ? -6.803 -5.457 -2.043 1.00 91.69 88 ASN A N 1
ATOM 680 C CA . ASN A 1 88 ? -6.151 -6.027 -3.221 1.00 91.69 88 ASN A CA 1
ATOM 681 C C . ASN A 1 88 ? -5.045 -5.099 -3.762 1.00 91.69 88 ASN A C 1
ATOM 683 O O . ASN A 1 88 ? -4.772 -4.039 -3.207 1.00 91.69 88 ASN A O 1
ATOM 687 N N . GLU A 1 89 ? -4.420 -5.483 -4.875 1.00 87.69 89 GLU A N 1
ATOM 688 C CA . GLU A 1 89 ? -3.342 -4.722 -5.528 1.00 87.69 89 GLU A CA 1
ATOM 689 C C . GLU A 1 89 ? -3.709 -3.282 -5.934 1.00 87.69 89 GLU A C 1
ATOM 691 O O . GLU A 1 89 ? -2.827 -2.437 -6.049 1.00 87.69 89 GLU A O 1
ATOM 696 N N . ASN A 1 90 ? -5.001 -2.999 -6.111 1.00 87.75 90 ASN A N 1
ATOM 697 C CA . ASN A 1 90 ? -5.527 -1.688 -6.489 1.00 87.75 90 ASN A CA 1
ATOM 698 C C . ASN A 1 90 ? -6.084 -0.911 -5.281 1.00 87.75 90 ASN A C 1
ATOM 700 O O . ASN A 1 90 ? -6.823 0.049 -5.474 1.00 87.75 90 ASN A O 1
ATOM 704 N N . ILE A 1 91 ? -5.772 -1.343 -4.052 1.00 90.12 91 ILE A N 1
ATOM 705 C CA . ILE A 1 91 ? -6.255 -0.747 -2.795 1.00 90.12 91 ILE A CA 1
ATOM 706 C C . ILE A 1 91 ? -7.793 -0.760 -2.689 1.00 90.12 91 ILE A C 1
ATOM 708 O O . ILE A 1 91 ? -8.403 0.070 -2.033 1.00 90.12 91 ILE A O 1
ATOM 712 N N . ASN A 1 92 ? -8.450 -1.748 -3.302 1.00 90.50 92 ASN A N 1
ATOM 713 C CA . ASN A 1 92 ? -9.882 -1.967 -3.091 1.00 90.50 92 ASN A CA 1
ATOM 714 C C . ASN A 1 92 ? -10.111 -2.973 -1.952 1.00 90.50 92 ASN A C 1
ATOM 716 O O . ASN A 1 92 ? -9.341 -3.941 -1.855 1.00 90.50 92 ASN A O 1
ATOM 720 N N . PRO A 1 93 ? -11.180 -2.814 -1.145 1.00 89.81 93 PRO A N 1
ATOM 721 C CA . PRO A 1 93 ? -11.539 -3.767 -0.100 1.00 89.81 93 PRO A CA 1
ATOM 722 C C . PRO A 1 93 ? -11.636 -5.197 -0.642 1.00 89.81 93 PRO A C 1
ATOM 724 O O . PRO A 1 93 ? -12.217 -5.453 -1.698 1.00 89.81 93 PRO A O 1
ATOM 727 N N . SER A 1 94 ? -11.033 -6.143 0.070 1.00 90.50 94 SER A N 1
ATOM 728 C CA . SER A 1 94 ? -10.908 -7.536 -0.359 1.00 90.50 94 SER A CA 1
ATOM 729 C C . SER A 1 94 ? -10.934 -8.492 0.833 1.00 90.50 94 SER A C 1
ATOM 731 O O . SER A 1 94 ? -11.218 -8.093 1.960 1.00 90.50 94 SER A O 1
ATOM 733 N N . ASN A 1 95 ? -10.678 -9.774 0.589 1.00 87.88 95 ASN A N 1
ATOM 734 C CA . ASN A 1 95 ? -10.644 -10.806 1.619 1.00 87.88 95 ASN A CA 1
ATOM 735 C C . ASN A 1 95 ? -9.191 -11.197 1.908 1.00 87.88 95 ASN A C 1
ATOM 737 O O . ASN A 1 95 ? -8.331 -11.071 1.040 1.00 87.88 95 ASN A O 1
ATOM 741 N N . TYR A 1 96 ? -8.942 -11.804 3.071 1.00 83.88 96 TYR A N 1
ATOM 742 C CA . TYR A 1 96 ? -7.603 -12.250 3.483 1.00 83.88 96 TYR A CA 1
ATOM 743 C C . TYR A 1 96 ? -6.880 -13.151 2.456 1.00 83.88 96 TYR A C 1
ATOM 745 O O . TYR A 1 96 ? -5.659 -13.156 2.390 1.00 83.88 96 TYR A O 1
ATOM 753 N N . LYS A 1 97 ? -7.618 -13.931 1.647 1.00 83.50 97 LYS A N 1
ATOM 754 C CA . LYS A 1 97 ? -7.037 -14.859 0.654 1.00 83.50 97 LYS A CA 1
ATOM 755 C C . LYS A 1 97 ? -6.505 -14.170 -0.599 1.00 83.50 97 LYS A C 1
ATOM 757 O O . LYS A 1 97 ? -5.671 -14.737 -1.293 1.00 83.50 97 LYS A O 1
ATOM 762 N N . THR A 1 98 ? -7.070 -13.017 -0.936 1.00 85.94 98 THR A N 1
ATOM 763 C CA . THR A 1 98 ? -6.795 -12.286 -2.182 1.00 85.94 98 THR A CA 1
ATOM 764 C C . THR A 1 98 ? -6.148 -10.936 -1.903 1.00 85.94 98 THR A C 1
ATOM 766 O O . THR A 1 98 ? -6.060 -10.099 -2.800 1.00 85.94 98 THR A O 1
ATOM 769 N N . SER A 1 99 ? -5.778 -10.688 -0.649 1.00 88.56 99 SER A N 1
ATOM 770 C CA . SER A 1 99 ? -5.199 -9.428 -0.235 1.00 88.56 99 SER A CA 1
ATOM 771 C C . SER A 1 99 ? -3.723 -9.389 -0.595 1.00 88.56 99 SER A C 1
ATOM 773 O O . SER A 1 99 ? -3.004 -10.386 -0.508 1.00 88.56 99 SER A O 1
ATOM 775 N N . LYS A 1 100 ? -3.284 -8.207 -1.013 1.00 88.25 100 LYS A N 1
ATOM 776 C CA . LYS A 1 100 ? -1.871 -7.862 -1.159 1.00 88.25 100 LYS A CA 1
ATOM 777 C C . LYS A 1 100 ? -1.436 -6.896 -0.059 1.00 88.25 100 LYS A C 1
ATOM 779 O O . LYS A 1 100 ? -0.291 -6.943 0.377 1.00 88.25 100 LYS A O 1
ATOM 784 N N . TYR A 1 101 ? -2.368 -6.070 0.408 1.00 91.25 101 TYR A N 1
ATOM 785 C CA . TYR A 1 101 ? -2.160 -5.104 1.473 1.00 91.25 101 TYR A CA 1
ATOM 786 C C . TYR A 1 101 ? -3.158 -5.343 2.604 1.00 91.25 101 TYR A C 1
ATOM 788 O O . TYR A 1 101 ? -4.262 -5.856 2.384 1.00 91.25 101 TYR A O 1
ATOM 796 N N . HIS A 1 102 ? -2.792 -4.929 3.808 1.00 92.06 102 HIS A N 1
ATOM 797 C CA . HIS A 1 102 ? -3.704 -4.865 4.940 1.00 92.06 102 HIS A CA 1
ATOM 798 C C . HIS A 1 102 ? -3.477 -3.590 5.750 1.00 92.06 102 HIS A C 1
ATOM 800 O O . HIS A 1 102 ? -2.374 -3.051 5.777 1.00 92.06 102 HIS A O 1
ATOM 806 N N . ALA A 1 103 ? -4.532 -3.096 6.389 1.00 91.69 103 ALA A N 1
ATOM 807 C CA . ALA A 1 103 ? -4.465 -1.992 7.331 1.00 91.69 103 ALA A CA 1
ATOM 808 C C . ALA A 1 103 ? -4.801 -2.498 8.726 1.00 91.69 103 ALA A C 1
ATOM 810 O O . ALA A 1 103 ? -5.862 -3.086 8.927 1.00 91.69 103 ALA A O 1
ATOM 811 N N . GLU A 1 104 ? -3.917 -2.242 9.677 1.00 92.06 104 GLU A N 1
ATOM 812 C CA . GLU A 1 104 ? -4.142 -2.495 11.091 1.00 92.06 104 GLU A CA 1
ATOM 813 C C . GLU A 1 104 ? -4.564 -1.206 11.783 1.00 92.06 104 GLU A C 1
ATOM 815 O O . GLU A 1 104 ? -3.893 -0.177 11.685 1.00 92.06 104 GLU A O 1
ATOM 820 N N . ILE A 1 105 ? -5.674 -1.273 12.503 1.00 90.94 105 ILE A N 1
ATOM 821 C CA . ILE A 1 105 ? -6.239 -0.172 13.264 1.00 90.94 105 ILE A CA 1
ATOM 822 C C . ILE A 1 105 ? -6.182 -0.561 14.735 1.00 90.94 105 ILE A C 1
ATOM 824 O O . ILE A 1 105 ? -6.841 -1.511 15.165 1.00 90.94 105 ILE A O 1
ATOM 828 N N . SER A 1 106 ? -5.404 0.193 15.501 1.00 89.62 106 SER A N 1
ATOM 829 C CA . SER A 1 106 ? -5.293 0.045 16.950 1.00 89.62 106 SER A CA 1
ATOM 830 C C . SER A 1 106 ? -5.842 1.288 17.643 1.00 89.62 106 SER A C 1
ATOM 832 O O . SER A 1 106 ? -5.471 2.409 17.283 1.00 89.62 106 SER A O 1
ATOM 834 N N . GLU A 1 107 ? -6.675 1.093 18.658 1.00 88.00 107 GLU A N 1
ATOM 835 C CA . GLU A 1 107 ? -7.179 2.156 19.528 1.00 88.00 107 GLU A CA 1
ATOM 836 C C . GLU A 1 107 ? -6.328 2.219 20.803 1.00 88.00 107 GLU A C 1
ATOM 838 O O . GLU A 1 107 ? -6.143 1.210 21.485 1.00 88.00 107 GLU A O 1
ATOM 843 N N . ASN A 1 108 ? -5.818 3.402 21.140 1.00 85.12 108 ASN A N 1
ATOM 844 C CA . ASN A 1 108 ? -5.165 3.672 22.415 1.00 85.12 108 ASN A CA 1
ATOM 845 C C . ASN A 1 108 ? -5.884 4.823 23.127 1.00 85.12 108 ASN A C 1
ATOM 847 O O . ASN A 1 108 ? -6.129 5.863 22.522 1.00 85.12 108 ASN A O 1
ATOM 851 N N . LYS A 1 109 ? -6.222 4.653 24.406 1.00 80.62 109 LYS A N 1
ATOM 852 C CA . LYS A 1 109 ? -6.908 5.685 25.192 1.00 80.62 109 LYS A CA 1
ATOM 853 C C . LYS A 1 109 ? -5.890 6.494 25.980 1.00 80.62 109 LYS A C 1
ATOM 855 O O . LYS A 1 109 ? -5.281 5.972 26.910 1.00 80.62 109 LYS A O 1
ATOM 860 N N . GLU A 1 110 ? -5.751 7.769 25.636 1.00 78.94 110 GLU A N 1
ATOM 861 C CA . GLU A 1 110 ? -4.896 8.726 26.344 1.00 78.94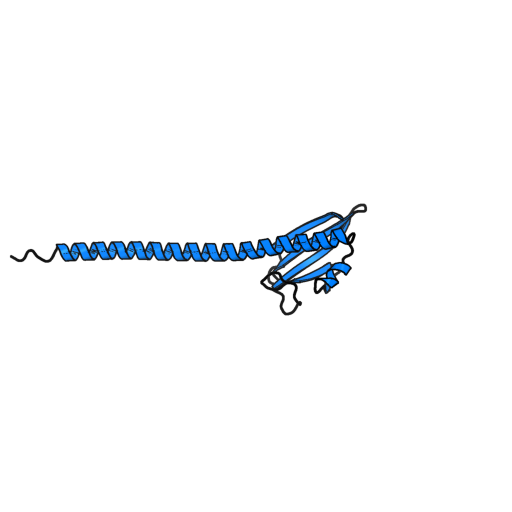 110 GLU A CA 1
ATOM 862 C C . GLU A 1 110 ? -5.771 9.826 26.959 1.00 78.94 110 GLU A C 1
ATOM 864 O O . GLU A 1 110 ? -6.453 10.548 26.239 1.00 78.94 110 GLU A O 1
ATOM 869 N N . ASP A 1 111 ? -5.785 9.933 28.294 1.00 65.19 111 ASP A N 1
ATOM 870 C CA . ASP A 1 111 ? -6.339 11.067 29.059 1.00 65.19 111 ASP A CA 1
ATOM 871 C C . ASP A 1 111 ? -7.732 11.594 28.611 1.00 65.19 111 ASP 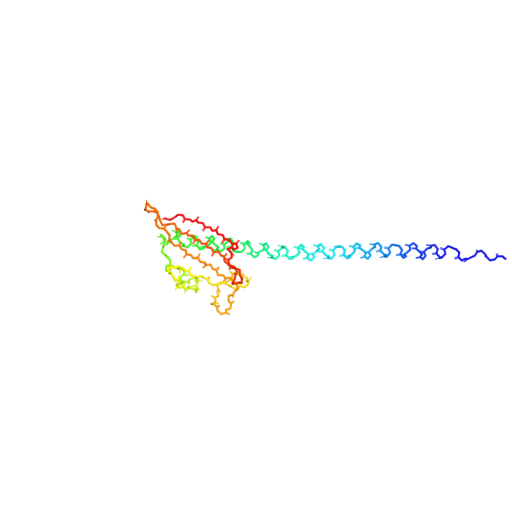A C 1
AT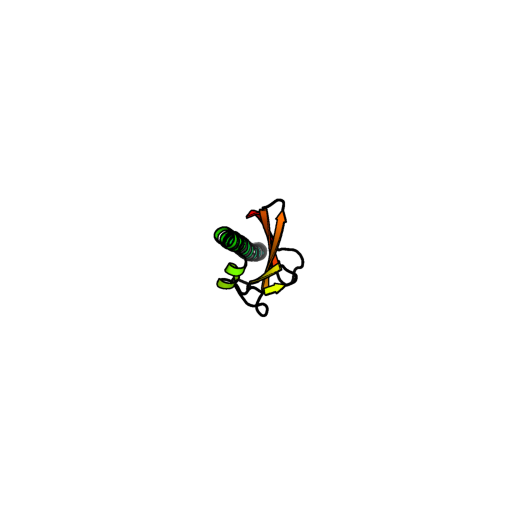OM 873 O O . ASP A 1 111 ? -7.978 12.797 28.654 1.00 65.19 111 ASP A O 1
ATOM 877 N N . ASN A 1 112 ? -8.656 10.683 28.245 1.00 71.19 112 ASN A N 1
ATOM 878 C CA . ASN A 1 112 ? -10.026 10.870 27.693 1.00 71.19 112 ASN A CA 1
ATOM 879 C C . ASN A 1 112 ? -10.185 10.975 26.163 1.00 71.19 112 ASN A C 1
ATOM 881 O O . ASN A 1 112 ? -11.318 11.088 25.699 1.00 71.19 112 ASN A O 1
ATOM 885 N N . ILE A 1 113 ? -9.116 10.879 25.377 1.00 76.56 113 ILE A N 1
ATOM 886 C CA . ILE A 1 113 ? -9.173 10.884 23.907 1.00 76.56 113 ILE A CA 1
ATOM 887 C C . ILE A 1 113 ? -8.872 9.477 23.389 1.00 76.56 113 ILE A C 1
ATOM 889 O O . ILE A 1 113 ? -7.931 8.821 23.847 1.00 76.56 113 ILE A O 1
ATOM 893 N N . SER A 1 114 ? -9.668 9.006 22.428 1.00 80.38 114 SER A N 1
ATOM 894 C CA . SER A 1 114 ? -9.411 7.725 21.766 1.00 80.38 114 SER A CA 1
ATOM 895 C C . SER A 1 114 ? -8.505 7.985 20.567 1.00 80.38 114 SER A C 1
ATOM 897 O O . SER A 1 114 ? -8.908 8.556 19.555 1.00 80.38 114 SER A O 1
ATOM 899 N N . VAL A 1 115 ? -7.234 7.613 20.696 1.00 86.12 115 VAL A N 1
ATOM 900 C CA . VAL A 1 115 ? -6.228 7.767 19.647 1.00 86.12 115 VAL A CA 1
ATOM 901 C C . VAL A 1 115 ? -6.222 6.516 18.782 1.00 86.12 115 VAL A C 1
ATOM 903 O O . VAL A 1 115 ? -5.769 5.450 19.195 1.00 86.12 115 VAL A O 1
ATOM 906 N N . PHE A 1 116 ? -6.681 6.656 17.546 1.00 87.06 116 PHE A N 1
ATOM 907 C CA . PHE A 1 116 ? -6.630 5.600 16.547 1.00 87.06 116 PHE A CA 1
ATOM 908 C C . PHE A 1 116 ? -5.332 5.709 15.752 1.00 87.06 116 PHE A C 1
ATOM 910 O O . PHE A 1 116 ? -5.025 6.754 15.173 1.00 87.06 116 PHE A O 1
ATOM 917 N N . SER A 1 117 ? -4.566 4.623 15.718 1.00 88.62 117 SER A N 1
ATOM 918 C CA . SER A 1 117 ? -3.410 4.470 14.833 1.00 88.62 117 SER A CA 1
ATOM 919 C C . SER A 1 117 ? -3.777 3.516 13.707 1.00 88.62 117 SER A C 1
ATOM 921 O O . SER A 1 117 ? -4.246 2.414 13.977 1.00 88.62 117 SER A O 1
ATOM 923 N N . ILE A 1 118 ? -3.567 3.949 12.467 1.00 91.19 118 ILE A N 1
ATOM 924 C CA . ILE A 1 118 ? -3.794 3.159 11.259 1.00 91.19 118 ILE A CA 1
ATOM 925 C C . ILE A 1 118 ? -2.437 2.921 10.616 1.00 91.19 118 ILE A C 1
ATOM 927 O O . ILE A 1 118 ? -1.754 3.873 10.232 1.00 91.19 118 ILE A O 1
ATOM 931 N N . ASN A 1 119 ? -2.057 1.656 10.502 1.00 91.06 119 ASN A N 1
ATOM 932 C CA . ASN A 1 119 ? -0.815 1.219 9.884 1.00 91.06 119 ASN A CA 1
ATOM 933 C C . ASN A 1 119 ? -1.149 0.363 8.664 1.00 91.06 119 ASN A C 1
ATOM 935 O O . ASN A 1 119 ? -1.788 -0.675 8.793 1.00 91.06 119 ASN A O 1
ATOM 939 N N . PHE A 1 120 ? -0.729 0.800 7.484 1.00 91.50 120 PHE A N 1
ATOM 940 C CA . PHE A 1 120 ? -0.868 0.054 6.240 1.00 91.50 120 PHE A CA 1
ATOM 941 C C . PHE A 1 120 ? 0.398 -0.739 5.951 1.00 91.50 120 PHE A C 1
ATOM 943 O O . PHE A 1 120 ? 1.499 -0.188 5.943 1.00 91.50 120 PHE A O 1
ATOM 950 N N . PHE A 1 121 ? 0.221 -2.010 5.626 1.00 90.12 121 PHE A N 1
ATOM 951 C CA . PHE A 1 121 ? 1.275 -2.960 5.319 1.00 90.12 121 PHE A CA 1
ATOM 952 C C . PHE A 1 121 ? 1.032 -3.593 3.952 1.00 90.12 121 PHE A C 1
ATOM 954 O O . PHE A 1 121 ? -0.103 -3.832 3.537 1.00 90.12 121 PHE A O 1
ATOM 961 N N . GLU A 1 122 ? 2.120 -3.902 3.260 1.00 90.31 122 GLU A N 1
ATOM 962 C CA . GLU A 1 122 ? 2.120 -4.909 2.203 1.00 90.31 122 GLU A CA 1
ATOM 963 C C . GLU A 1 122 ? 2.322 -6.265 2.881 1.00 90.31 122 GLU A C 1
ATOM 965 O O . GLU A 1 122 ? 3.196 -6.378 3.732 1.00 90.31 122 GLU A O 1
ATOM 970 N N . ASN A 1 123 ? 1.532 -7.289 2.548 1.00 82.62 123 ASN A N 1
ATOM 971 C CA . ASN A 1 123 ? 1.514 -8.566 3.282 1.00 82.62 123 ASN A CA 1
ATOM 972 C C . ASN A 1 123 ? 2.893 -9.248 3.384 1.00 82.62 123 ASN A C 1
ATOM 974 O O . ASN A 1 123 ? 3.119 -10.056 4.280 1.00 82.62 123 ASN A O 1
ATOM 978 N N . GLU A 1 124 ? 3.801 -8.946 2.457 1.00 75.44 124 GLU A N 1
ATOM 979 C CA . GLU A 1 124 ? 5.161 -9.490 2.418 1.00 75.44 124 GLU A CA 1
ATOM 980 C C . GLU A 1 124 ? 6.164 -8.696 3.278 1.00 75.44 124 GLU A C 1
ATOM 982 O O . GLU A 1 124 ? 7.280 -9.164 3.505 1.00 75.44 124 GLU A O 1
ATOM 987 N N . ILE A 1 125 ? 5.793 -7.504 3.758 1.00 80.81 125 ILE A N 1
ATOM 988 C CA . ILE A 1 125 ? 6.675 -6.553 4.442 1.00 80.81 125 ILE A CA 1
ATOM 989 C C . ILE A 1 125 ? 6.230 -6.385 5.899 1.00 80.81 125 ILE A C 1
ATOM 991 O O . ILE A 1 125 ? 5.073 -6.103 6.190 1.00 80.81 125 ILE A O 1
ATOM 995 N N . THR A 1 126 ? 7.174 -6.518 6.832 1.00 75.75 126 THR A N 1
ATOM 996 C CA . THR A 1 126 ? 6.924 -6.349 8.275 1.00 75.75 126 THR A CA 1
ATOM 997 C C . THR A 1 126 ? 6.875 -4.891 8.730 1.00 75.75 126 THR A C 1
ATOM 999 O O . THR A 1 126 ? 6.370 -4.601 9.809 1.00 75.75 126 THR A O 1
ATOM 1002 N N . GLU A 1 127 ? 7.429 -3.970 7.945 1.00 81.69 127 GLU A N 1
ATOM 1003 C CA . GLU A 1 127 ? 7.373 -2.530 8.209 1.00 81.69 127 GLU A CA 1
ATOM 1004 C C . GLU A 1 127 ? 6.163 -1.883 7.517 1.00 81.69 127 GLU A C 1
ATOM 1006 O O . GLU A 1 127 ? 5.853 -2.228 6.371 1.00 81.69 127 GLU A O 1
ATOM 1011 N N . PRO A 1 128 ? 5.486 -0.925 8.175 1.00 81.69 128 PRO A N 1
ATOM 1012 C CA . PRO A 1 128 ? 4.344 -0.255 7.578 1.00 81.69 128 PRO A CA 1
ATOM 1013 C C . PRO A 1 128 ? 4.791 0.628 6.411 1.00 81.69 128 PRO A C 1
ATOM 1015 O O . PRO A 1 128 ? 5.708 1.443 6.525 1.00 81.69 128 PRO A O 1
ATOM 1018 N N . VAL A 1 129 ? 4.093 0.499 5.286 1.00 85.00 129 VAL A N 1
ATOM 1019 C CA . VAL A 1 129 ? 4.253 1.356 4.102 1.00 85.00 129 VAL A CA 1
ATOM 1020 C C . VAL A 1 129 ? 3.752 2.771 4.405 1.00 85.00 129 VAL A C 1
ATOM 1022 O O . VAL A 1 129 ? 4.286 3.750 3.882 1.00 85.00 129 VAL A O 1
ATOM 1025 N N . TYR A 1 130 ? 2.734 2.885 5.260 1.00 87.75 130 TYR A N 1
ATOM 1026 C CA . TYR A 1 130 ? 2.176 4.158 5.693 1.00 87.75 130 TYR A CA 1
ATOM 1027 C C . TYR A 1 130 ? 1.577 4.040 7.095 1.00 87.75 130 TYR A C 1
ATOM 1029 O O . TYR A 1 130 ? 0.923 3.050 7.411 1.00 87.75 130 TYR A O 1
ATOM 1037 N N . SER A 1 131 ? 1.764 5.071 7.917 1.00 86.69 131 SER A N 1
ATOM 1038 C CA . SER A 1 131 ? 1.213 5.135 9.271 1.00 86.69 131 SER A CA 1
ATOM 1039 C C . SER A 1 131 ? 0.640 6.515 9.542 1.00 86.69 131 SER A C 1
ATOM 1041 O O . SER A 1 131 ? 1.308 7.528 9.328 1.00 86.69 131 SER A O 1
ATOM 1043 N N . ILE A 1 132 ? -0.576 6.556 10.074 1.00 89.31 132 ILE A N 1
ATOM 1044 C CA . ILE A 1 132 ? -1.238 7.790 10.492 1.00 89.31 132 ILE A CA 1
ATOM 1045 C C . ILE A 1 132 ? -1.906 7.599 11.850 1.00 89.31 132 ILE A C 1
ATOM 1047 O O . ILE A 1 132 ? -2.400 6.521 12.178 1.00 89.31 132 ILE A O 1
ATOM 1051 N N . LYS A 1 133 ? -1.905 8.658 12.660 1.00 87.19 133 LYS A N 1
ATOM 1052 C CA . LYS A 1 133 ? -2.567 8.692 13.965 1.00 87.19 133 LYS A CA 1
ATOM 1053 C C . LYS A 1 133 ? -3.581 9.823 13.995 1.00 87.19 133 LYS A C 1
ATOM 1055 O O . LYS A 1 133 ? -3.292 10.921 13.525 1.00 87.19 133 LYS A O 1
ATOM 1060 N N . THR A 1 134 ? -4.747 9.565 14.570 1.00 84.44 134 THR A N 1
ATOM 1061 C CA . THR A 1 134 ? -5.792 10.569 14.778 1.00 84.44 134 THR A CA 1
ATOM 1062 C C . THR A 1 134 ? -6.369 10.431 16.181 1.00 84.44 134 THR A C 1
ATOM 1064 O O . THR A 1 134 ? -6.645 9.323 16.627 1.00 84.44 134 THR A O 1
ATOM 1067 N N . GLY A 1 135 ? -6.565 11.555 16.869 1.00 82.12 135 GLY A N 1
ATOM 1068 C CA . GLY A 1 135 ? -7.387 11.609 18.079 1.00 82.12 135 GLY A CA 1
ATOM 1069 C C . GLY A 1 135 ? -8.850 11.816 17.701 1.00 82.12 135 GLY A C 1
ATOM 1070 O O . GLY A 1 135 ? -9.129 12.578 16.766 1.00 82.12 135 GLY A O 1
ATOM 1071 N N . ILE A 1 136 ? -9.746 11.113 18.389 1.00 76.44 136 ILE A N 1
ATOM 1072 C CA . ILE A 1 136 ? -11.204 11.260 18.323 1.00 76.44 136 ILE A CA 1
ATOM 1073 C C . ILE A 1 136 ? -11.723 11.453 19.745 1.00 76.44 136 ILE A C 1
ATOM 1075 O O . ILE A 1 136 ? -11.270 10.704 20.648 1.00 76.44 136 ILE A O 1
#